Protein AF-A0A5C6MER7-F1 (afdb_monomer_lite)

Foldseek 3Di:
DDDDDPDPPDDDPDDDDQDDPDQWDDWDFDVVQDDPPDDRVVRTDTDGDPVSDDDDDDDDDDDDDPDDDPDDDPDDDDDPCNPVPDDDDDDDDD

Secondary structure (DSSP, 8-state):
--------------------SSTT--EEE-GGG--TTS-GGGGEEE---TT-------PPP--------SS--SPPPPPTTSSTT---------

Organism: NCBI:txid433684

pLDDT: mean 71.63, std 17.83, range [33.41, 91.19]

InterPro domains:
  IPR009003 Peptidase S1, PA clan [SSF50494] (53-91)
  IPR015352 Hepsin, SRCR domain [PF09272] (8-67)

Structure (mmCIF, N/CA/C/O backbone):
data_AF-A0A5C6MER7-F1
#
_entry.id   AF-A0A5C6MER7-F1
#
loop_
_atom_site.group_PDB
_atom_site.id
_atom_site.type_symbol
_atom_site.label_atom_id
_atom_site.label_alt_id
_atom_site.label_comp_id
_atom_site.label_asym_id
_atom_site.label_entity_id
_atom_site.label_seq_id
_atom_site.pdbx_PDB_ins_code
_atom_site.Cartn_x
_atom_site.Cartn_y
_atom_site.Cartn_z
_atom_site.occupancy
_atom_site.B_iso_or_equiv
_atom_site.auth_seq_id
_atom_site.auth_comp_id
_atom_site.auth_asym_id
_atom_site.auth_atom_id
_atom_site.pdbx_PDB_model_num
ATOM 1 N N . MET A 1 1 ? 1.745 29.468 -13.064 1.00 34.62 1 MET A N 1
ATOM 2 C CA . MET A 1 1 ? 1.153 28.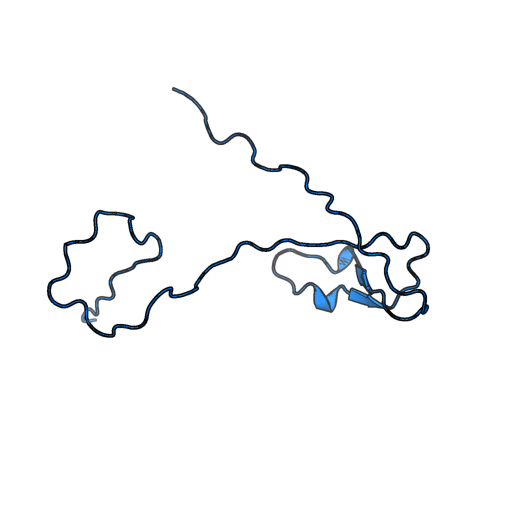481 -13.991 1.00 34.62 1 MET A CA 1
ATOM 3 C C . MET A 1 1 ? 0.803 27.237 -13.192 1.00 34.62 1 MET A C 1
ATOM 5 O O . MET A 1 1 ? 1.685 26.651 -12.589 1.00 34.62 1 MET A O 1
ATOM 9 N N . SER A 1 2 ? -0.503 26.985 -13.110 1.00 33.41 2 SER A N 1
ATOM 10 C CA . SER A 1 2 ? -1.263 25.870 -12.523 1.00 33.41 2 SER A CA 1
ATOM 11 C C . SER A 1 2 ? -0.600 24.925 -11.508 1.00 33.41 2 SER A C 1
ATOM 13 O O . SER A 1 2 ? 0.092 23.970 -11.850 1.00 33.41 2 SER A O 1
ATOM 15 N N . SER A 1 3 ? -0.965 25.149 -10.250 1.00 44.16 3 SER A N 1
ATOM 16 C CA . SER A 1 3 ? -1.054 24.166 -9.176 1.00 44.16 3 SER A CA 1
ATOM 17 C C . SER A 1 3 ? -2.029 23.042 -9.544 1.00 44.16 3 SER A C 1
ATOM 19 O O . SER A 1 3 ? -3.241 23.253 -9.569 1.00 44.16 3 SER A O 1
ATOM 21 N N . LEU A 1 4 ? -1.520 21.839 -9.790 1.00 47.09 4 LEU A N 1
ATOM 22 C CA . LEU A 1 4 ? -2.332 20.631 -9.876 1.00 47.09 4 LEU A CA 1
ATOM 23 C C . LEU A 1 4 ? -1.620 19.515 -9.127 1.00 47.09 4 LEU A C 1
ATOM 25 O O . LEU A 1 4 ? -0.674 18.936 -9.637 1.00 47.09 4 LEU A O 1
ATOM 29 N N . LEU A 1 5 ? -2.092 19.248 -7.916 1.00 40.53 5 LEU A N 1
ATOM 30 C CA . LEU A 1 5 ? -2.390 17.904 -7.419 1.00 40.53 5 LEU A CA 1
ATOM 31 C C . LEU A 1 5 ? -3.349 18.093 -6.239 1.00 40.53 5 LEU A C 1
ATOM 33 O O . LEU A 1 5 ? -3.052 17.833 -5.077 1.00 40.53 5 LEU A O 1
ATOM 37 N N . ALA A 1 6 ? -4.518 18.647 -6.564 1.00 35.28 6 ALA A N 1
ATOM 38 C CA . ALA A 1 6 ? -5.657 18.588 -5.677 1.00 35.28 6 ALA A CA 1
ATOM 39 C C . ALA A 1 6 ? -6.096 17.123 -5.560 1.00 35.28 6 ALA A C 1
ATOM 41 O O . ALA A 1 6 ? -6.447 16.491 -6.551 1.00 35.28 6 ALA A O 1
ATOM 42 N N . SER A 1 7 ? -6.080 16.644 -4.320 1.00 44.56 7 SER A N 1
ATOM 43 C CA . SER A 1 7 ? -7.061 15.734 -3.737 1.00 44.56 7 SER A CA 1
ATOM 44 C C . SER A 1 7 ? -7.385 14.447 -4.505 1.00 44.56 7 SER A C 1
ATOM 46 O O . SER A 1 7 ? -8.213 14.408 -5.412 1.00 44.56 7 SER A O 1
ATOM 48 N N . ALA A 1 8 ? -6.842 13.340 -4.004 1.00 39.66 8 ALA A N 1
ATOM 49 C CA . ALA A 1 8 ? -7.463 12.030 -4.161 1.00 39.66 8 ALA A CA 1
ATOM 50 C C . ALA A 1 8 ? -7.704 11.378 -2.791 1.00 39.66 8 ALA A C 1
ATOM 52 O O . ALA A 1 8 ? -7.439 10.198 -2.604 1.00 39.66 8 ALA A O 1
ATOM 53 N N . VAL A 1 9 ? -8.251 12.133 -1.830 1.00 41.03 9 VAL A N 1
ATOM 54 C CA . VAL A 1 9 ? -8.934 11.531 -0.673 1.00 41.03 9 VAL A CA 1
ATOM 55 C C . VAL A 1 9 ? -10.391 11.313 -1.081 1.00 41.03 9 VAL A C 1
ATOM 57 O O . VAL A 1 9 ? -11.296 12.036 -0.670 1.00 41.03 9 VAL A O 1
ATOM 60 N N . ARG A 1 10 ? -10.632 10.358 -1.989 1.00 43.25 10 ARG A N 1
ATOM 61 C CA . ARG A 1 10 ? -11.998 9.881 -2.228 1.00 43.25 10 ARG A CA 1
ATOM 62 C C . ARG A 1 10 ? -12.340 8.906 -1.106 1.00 43.25 10 ARG A C 1
ATOM 64 O O . ARG A 1 10 ? -11.683 7.891 -0.931 1.00 43.25 10 ARG A O 1
ATOM 71 N N . LYS A 1 11 ? -13.335 9.304 -0.319 1.00 47.12 11 LYS A N 1
ATOM 72 C CA . LYS A 1 11 ? -14.047 8.536 0.703 1.00 47.12 11 LYS A CA 1
ATOM 73 C C . LYS A 1 11 ? -14.459 7.167 0.145 1.00 47.12 11 LYS A C 1
ATOM 75 O O . LYS A 1 11 ? -15.204 7.124 -0.827 1.00 47.12 11 LYS A O 1
ATOM 80 N N . TRP A 1 12 ? -14.034 6.080 0.787 1.00 46.22 12 TRP A N 1
ATOM 81 C CA . TRP A 1 12 ? -14.545 4.731 0.522 1.00 46.22 12 TRP A CA 1
ATOM 82 C C . TRP A 1 12 ? -14.979 4.112 1.849 1.00 46.22 12 TRP A C 1
ATOM 84 O O . TRP A 1 12 ? -14.239 3.369 2.480 1.00 46.22 12 TRP A O 1
ATOM 94 N N . VAL A 1 13 ? -16.184 4.463 2.297 1.00 41.53 13 VAL A N 1
ATOM 95 C CA . VAL A 1 13 ? -16.935 3.562 3.174 1.00 41.53 13 VAL A CA 1
ATOM 96 C C . VAL A 1 13 ? -17.400 2.441 2.253 1.00 41.53 13 VAL A C 1
ATOM 98 O O . VAL A 1 13 ? -18.271 2.661 1.414 1.00 41.53 13 VAL A O 1
ATOM 101 N N . LEU A 1 14 ? -16.747 1.285 2.328 1.00 44.69 14 LEU A N 1
ATOM 102 C CA . LEU A 1 14 ? -17.220 0.064 1.688 1.00 44.69 14 LEU A CA 1
ATOM 103 C C . LEU A 1 14 ? -17.848 -0.803 2.770 1.00 44.69 14 LEU A C 1
ATOM 105 O O . LEU A 1 14 ? -17.282 -0.964 3.847 1.00 44.69 14 LEU A O 1
ATOM 109 N N . LEU A 1 15 ? -19.056 -1.263 2.455 1.00 41.19 15 LEU A N 1
ATOM 110 C CA . LEU A 1 15 ? -19.965 -2.053 3.276 1.00 41.19 15 LEU A CA 1
ATOM 111 C C . LEU A 1 15 ? -19.213 -3.021 4.193 1.00 41.19 15 LEU A C 1
ATOM 113 O O . LEU A 1 15 ? -18.494 -3.901 3.722 1.00 41.19 15 LEU A O 1
ATOM 117 N N . VAL A 1 16 ? -19.416 -2.844 5.495 1.00 46.12 16 VAL A N 1
ATOM 118 C CA . VAL A 1 16 ? -19.028 -3.812 6.517 1.00 46.12 16 VAL A CA 1
ATOM 119 C C . VAL A 1 16 ? -19.762 -5.123 6.205 1.00 46.12 16 VAL A C 1
ATOM 121 O O . VAL A 1 16 ? -20.996 -5.113 6.181 1.00 46.12 16 VAL A O 1
ATOM 124 N N . PRO A 1 17 ? -19.068 -6.243 5.928 1.00 46.97 17 PRO A N 1
ATOM 125 C CA . PRO A 1 17 ? -19.711 -7.548 5.975 1.00 46.97 17 PRO A CA 1
ATOM 126 C C . PRO A 1 17 ? -20.202 -7.734 7.406 1.00 46.97 17 PRO A C 1
ATOM 128 O O . PRO A 1 17 ? -19.428 -7.478 8.327 1.00 46.97 17 PRO A O 1
ATOM 131 N N . GLU A 1 18 ? -21.465 -8.128 7.589 1.00 49.12 18 GLU A N 1
ATOM 132 C CA . GLU A 1 18 ? -22.019 -8.410 8.916 1.00 49.12 18 GLU A CA 1
ATOM 133 C C . GLU A 1 18 ? -21.041 -9.294 9.689 1.00 49.12 18 GLU A C 1
ATOM 135 O O . GLU A 1 18 ? -20.845 -10.468 9.366 1.00 49.12 18 GLU A O 1
ATOM 140 N N . ALA A 1 19 ? -20.370 -8.696 10.668 1.00 51.09 19 ALA A N 1
ATOM 141 C CA . ALA A 1 19 ? -19.462 -9.425 11.515 1.00 51.09 19 ALA A CA 1
ATOM 142 C C . ALA A 1 19 ? -20.282 -10.431 12.327 1.00 51.09 19 ALA A C 1
ATOM 144 O O . ALA A 1 19 ? -21.378 -10.126 12.814 1.00 51.09 19 ALA A O 1
ATOM 145 N N . SER A 1 20 ? -19.755 -11.652 12.377 1.00 48.38 20 SER A N 1
ATOM 146 C CA . SER A 1 20 ? -20.373 -12.836 12.960 1.00 48.38 20 SER A CA 1
ATOM 147 C C . SER A 1 20 ? -20.996 -12.548 14.330 1.00 48.38 20 SER A C 1
ATOM 149 O O . SER A 1 20 ? -20.479 -11.771 15.128 1.00 48.38 20 SER A O 1
ATOM 151 N N . ARG A 1 21 ? -22.141 -13.183 14.605 1.00 51.88 21 ARG A N 1
ATOM 152 C CA . ARG A 1 21 ? -22.962 -12.996 15.818 1.00 51.88 21 ARG A CA 1
ATOM 153 C C . ARG A 1 21 ? -22.346 -13.574 17.102 1.00 51.88 21 ARG A C 1
ATOM 155 O O . ARG A 1 21 ? -23.068 -13.672 18.091 1.00 51.88 21 ARG A O 1
ATOM 162 N N . ASP A 1 22 ? -21.066 -13.929 17.108 1.00 50.78 22 ASP A N 1
ATOM 163 C CA . ASP A 1 22 ? -20.396 -14.495 18.278 1.00 50.78 22 ASP A CA 1
ATOM 164 C C .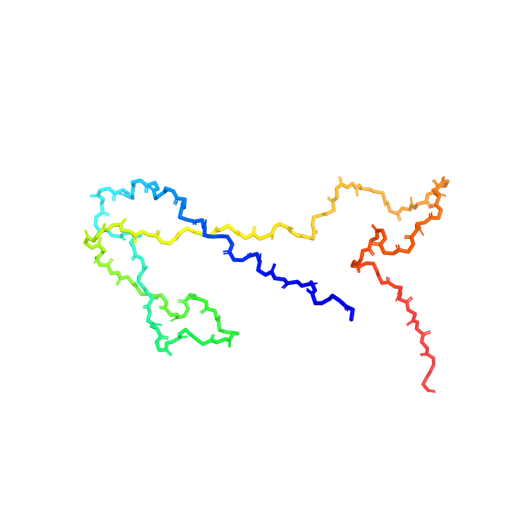 ASP A 1 22 ? -19.471 -13.445 18.913 1.00 50.78 22 ASP A C 1
ATOM 166 O O . ASP A 1 22 ? -18.585 -12.891 18.263 1.00 50.78 22 ASP A O 1
ATOM 170 N N . GLY A 1 23 ? -19.754 -13.087 20.167 1.00 48.88 23 GLY A N 1
ATOM 171 C CA . GLY A 1 23 ? -19.206 -11.924 20.879 1.00 48.88 23 GLY A CA 1
ATOM 172 C C . GLY A 1 23 ? -17.748 -12.067 21.321 1.00 48.88 23 GLY A C 1
ATOM 173 O O . GLY A 1 23 ? -17.456 -11.899 22.498 1.00 48.88 23 GLY A O 1
ATOM 174 N N . GLY A 1 24 ? -16.835 -12.398 20.404 1.00 53.41 24 GLY A N 1
ATOM 175 C CA . GLY A 1 24 ? -15.419 -12.615 20.725 1.00 53.41 24 GLY A CA 1
ATOM 176 C C . GLY A 1 24 ? -14.402 -12.220 19.647 1.00 53.41 24 GLY A C 1
ATOM 177 O O . GLY A 1 24 ? -13.235 -12.576 19.782 1.00 53.41 24 GLY A O 1
ATOM 178 N N . GLU A 1 25 ? -14.793 -11.514 18.579 1.0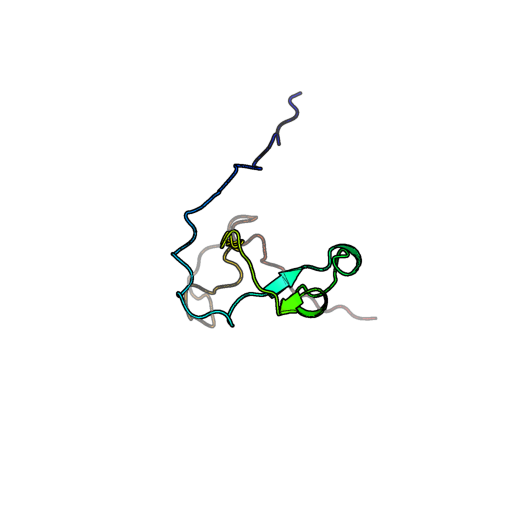0 71.19 25 GLU A N 1
ATOM 179 C CA . GLU A 1 25 ? -13.965 -11.410 17.357 1.00 71.19 25 GLU A CA 1
ATOM 180 C C . GLU A 1 25 ? -13.519 -9.987 16.957 1.00 71.19 25 GLU A C 1
ATOM 182 O O . GLU A 1 25 ? -12.968 -9.799 15.870 1.00 71.19 25 GLU A O 1
ATOM 187 N N . PHE A 1 26 ? -13.713 -8.971 17.805 1.00 83.94 26 PHE A N 1
ATOM 188 C CA . PHE A 1 26 ? -13.344 -7.587 17.474 1.00 83.94 26 PHE A CA 1
ATOM 189 C C . PHE A 1 26 ? -12.085 -7.104 18.194 1.00 83.94 26 PHE A C 1
ATOM 191 O O . PHE A 1 26 ? -11.811 -7.448 19.343 1.00 83.94 26 PHE A O 1
ATOM 198 N N . PHE A 1 27 ? -11.345 -6.233 17.507 1.00 88.88 27 PHE A N 1
ATOM 199 C CA . PHE A 1 27 ? -10.213 -5.505 18.065 1.00 88.88 27 PHE A CA 1
ATOM 200 C C . PHE A 1 27 ? -10.458 -4.001 17.949 1.00 88.88 27 PHE A C 1
ATOM 202 O O . PHE A 1 27 ? -10.662 -3.483 16.850 1.00 88.88 27 PHE A O 1
ATOM 209 N N . CYS A 1 28 ? -10.398 -3.306 19.081 1.00 89.81 28 CYS A N 1
ATOM 210 C CA . CYS A 1 28 ? -10.437 -1.850 19.157 1.00 89.81 28 CYS A CA 1
ATOM 211 C C . CYS A 1 28 ? -9.016 -1.282 19.139 1.00 89.81 28 CYS A C 1
ATOM 213 O O . CYS A 1 28 ? -8.051 -1.975 19.462 1.00 89.81 28 CYS A O 1
ATOM 215 N N . VAL A 1 29 ? -8.885 -0.009 18.761 1.00 91.19 29 VAL A N 1
ATOM 216 C CA . VAL A 1 29 ? -7.595 0.687 18.654 1.00 91.19 29 VAL A CA 1
ATOM 217 C C . VAL A 1 29 ? -7.422 1.640 19.837 1.00 91.19 29 VAL A C 1
ATOM 219 O O . VAL A 1 29 ? -8.278 2.494 20.059 1.00 91.19 29 VAL A O 1
ATOM 222 N N . LYS A 1 30 ? -6.302 1.549 20.559 1.00 90.12 30 LYS A N 1
ATOM 223 C CA . LYS A 1 30 ? -5.848 2.589 21.493 1.00 90.12 30 LYS A CA 1
ATOM 224 C C . LYS A 1 30 ? -5.177 3.706 20.712 1.00 90.12 30 LYS A C 1
ATOM 226 O O . LYS A 1 30 ? -4.133 3.509 20.086 1.00 90.12 30 LYS A O 1
ATOM 231 N N . GLN A 1 31 ? -5.781 4.883 20.713 1.00 87.62 31 GLN A N 1
ATOM 232 C CA . GLN A 1 31 ? -5.356 5.971 19.838 1.00 87.62 31 GLN A CA 1
ATOM 233 C C . GLN A 1 31 ? -4.015 6.581 20.270 1.00 87.62 31 GLN A C 1
ATOM 235 O O . GLN A 1 31 ? -3.223 7.001 19.431 1.00 87.62 31 GLN A O 1
ATOM 240 N N . GLU A 1 32 ? -3.730 6.560 21.566 1.00 88.31 32 GLU A N 1
ATOM 241 C CA . GLU A 1 32 ? -2.474 6.985 22.178 1.00 88.31 32 GLU A CA 1
ATOM 242 C C . GLU A 1 32 ? -1.272 6.118 21.764 1.00 88.31 32 GLU A C 1
ATOM 244 O O . GLU A 1 32 ? -0.141 6.604 21.715 1.00 88.31 32 GLU A O 1
ATOM 249 N N . GLU A 1 33 ? -1.512 4.857 21.399 1.00 86.62 33 GLU A N 1
ATOM 250 C CA . GLU A 1 33 ? -0.484 3.925 20.921 1.00 86.62 33 GLU A CA 1
ATOM 251 C C . GLU A 1 33 ? -0.320 3.994 19.381 1.00 86.62 33 GLU A C 1
ATOM 253 O O . GLU A 1 33 ? 0.659 3.487 18.821 1.00 86.62 33 GLU A O 1
ATOM 258 N N . LEU A 1 34 ? -1.218 4.704 18.681 1.00 83.69 34 LEU A N 1
ATOM 259 C CA . LEU A 1 34 ? -1.246 4.857 17.225 1.00 83.69 34 LEU A CA 1
ATOM 260 C C . LEU A 1 34 ? -0.373 6.032 16.743 1.00 83.69 34 LEU A C 1
ATOM 262 O O . LEU A 1 34 ? -0.862 7.068 16.291 1.00 83.69 34 LEU A O 1
ATOM 266 N N . SER A 1 35 ? 0.947 5.866 16.809 1.00 85.69 35 SER A N 1
ATOM 267 C CA . SER A 1 35 ? 1.909 6.851 16.286 1.00 85.69 35 SER A CA 1
ATOM 268 C C . SER A 1 35 ? 2.488 6.464 14.919 1.00 85.69 35 SER A C 1
ATOM 270 O O . SER A 1 35 ? 2.554 5.289 14.546 1.00 85.69 35 SER A O 1
ATOM 272 N N . TYR A 1 36 ? 2.910 7.470 14.141 1.00 86.81 36 TYR A N 1
ATOM 273 C CA . TYR A 1 36 ? 3.487 7.259 12.811 1.00 86.81 36 TYR A CA 1
ATOM 274 C C . TYR A 1 36 ? 4.697 6.317 12.872 1.00 86.81 36 TYR A C 1
ATOM 276 O O . TYR A 1 36 ? 5.597 6.481 13.695 1.00 86.81 36 TYR A O 1
ATOM 284 N N . GLY A 1 37 ? 4.719 5.326 11.980 1.00 84.56 37 GLY A N 1
ATOM 285 C CA . GLY A 1 37 ? 5.794 4.336 11.907 1.00 84.56 37 GLY A CA 1
ATOM 286 C C . GLY A 1 37 ? 5.701 3.196 12.928 1.00 84.56 37 GLY A C 1
ATOM 287 O O . GLY A 1 37 ? 6.602 2.357 12.959 1.00 84.56 37 GLY A O 1
ATOM 288 N N . LYS A 1 38 ? 4.639 3.120 13.745 1.00 86.31 38 LYS A N 1
ATOM 289 C CA . LYS A 1 38 ? 4.379 1.974 14.632 1.00 86.31 38 LYS A CA 1
ATOM 290 C C . LYS A 1 38 ? 3.495 0.920 13.975 1.00 86.31 38 LYS A C 1
ATOM 292 O O . LYS A 1 38 ? 2.759 1.189 13.026 1.00 86.31 38 LYS A O 1
ATOM 297 N N . LYS A 1 39 ? 3.594 -0.315 14.473 1.00 88.06 39 LYS A N 1
ATOM 298 C CA . LYS A 1 39 ? 2.755 -1.417 14.005 1.00 88.06 39 LYS A CA 1
ATOM 299 C C . LYS A 1 39 ? 1.366 -1.246 14.590 1.00 88.06 39 LYS A C 1
ATOM 301 O O . LYS A 1 39 ? 1.212 -1.103 15.794 1.00 88.06 39 LYS A O 1
ATOM 306 N N . ILE A 1 40 ? 0.359 -1.374 13.735 1.00 89.69 40 ILE A N 1
ATOM 307 C CA . ILE A 1 40 ? -1.036 -1.295 14.170 1.00 89.69 40 ILE A CA 1
ATOM 308 C C . ILE A 1 40 ? -1.365 -2.321 15.263 1.00 89.69 40 ILE A C 1
ATOM 310 O O . ILE A 1 40 ? -2.100 -1.997 16.180 1.00 89.69 40 ILE A O 1
ATOM 314 N N . LYS A 1 41 ? -0.768 -3.522 15.215 1.00 88.94 41 LYS A N 1
ATOM 315 C CA . LYS A 1 41 ? -1.013 -4.606 16.183 1.00 88.94 41 LYS A CA 1
ATOM 316 C C . LYS A 1 41 ? -0.736 -4.220 17.633 1.00 88.94 41 LYS A C 1
ATOM 318 O O . LYS A 1 41 ? -1.398 -4.752 18.510 1.00 88.94 41 LYS A O 1
ATOM 323 N N . ASP A 1 42 ? 0.218 -3.324 17.862 1.00 90.06 42 ASP A N 1
ATOM 324 C CA . ASP A 1 42 ? 0.609 -2.925 19.213 1.00 90.06 42 ASP A CA 1
ATOM 325 C C . ASP A 1 42 ? -0.484 -2.072 19.865 1.00 90.06 42 ASP A C 1
ATOM 327 O O . ASP A 1 42 ? -0.650 -2.128 21.072 1.00 90.06 42 ASP A O 1
ATOM 331 N N . ALA A 1 43 ? -1.266 -1.360 19.047 1.00 89.38 43 ALA A N 1
ATOM 332 C CA . ALA A 1 43 ? -2.381 -0.527 19.474 1.00 89.38 43 ALA A CA 1
ATOM 333 C C . ALA A 1 43 ? -3.732 -1.269 19.483 1.00 89.38 43 ALA A C 1
ATOM 335 O O . ALA A 1 43 ? -4.752 -0.652 19.785 1.00 89.38 43 ALA A O 1
ATOM 336 N N . LEU A 1 44 ? -3.784 -2.558 19.116 1.00 90.50 44 LEU A N 1
ATOM 337 C CA . LEU A 1 44 ? -5.028 -3.335 19.063 1.00 90.50 44 LEU A CA 1
ATOM 338 C C . LEU A 1 44 ? -5.281 -4.082 20.379 1.00 90.50 44 LEU A C 1
ATOM 340 O O . LEU A 1 44 ? -4.384 -4.738 20.904 1.00 90.50 44 LEU A O 1
ATOM 344 N N . PHE A 1 45 ? -6.519 -4.056 20.876 1.00 86.56 45 PHE A N 1
ATOM 345 C CA . PHE A 1 45 ? -6.946 -4.832 22.046 1.00 86.56 45 PHE A CA 1
ATOM 346 C C . PHE A 1 45 ? -8.340 -5.446 21.842 1.00 86.56 45 PHE A C 1
ATOM 348 O O . PHE A 1 45 ? -9.166 -4.840 21.156 1.00 86.56 45 PHE A O 1
ATOM 355 N N . PRO A 1 46 ? -8.622 -6.631 22.418 1.00 89.44 46 PRO A N 1
ATOM 356 C CA . PRO A 1 46 ? -9.952 -7.232 22.353 1.00 89.44 46 PRO A CA 1
ATOM 357 C C . PRO A 1 46 ? -11.001 -6.331 23.008 1.00 89.44 46 PRO A C 1
ATOM 359 O O . PRO A 1 46 ? -10.764 -5.796 24.093 1.00 89.44 46 PRO A O 1
ATOM 362 N N . CYS A 1 47 ? -12.152 -6.168 22.365 1.00 84.50 47 CYS A N 1
ATOM 363 C CA . CYS A 1 47 ? -13.256 -5.365 22.884 1.00 84.50 47 CYS A CA 1
ATOM 364 C C . CYS A 1 47 ? -14.602 -5.878 22.368 1.00 84.50 47 CYS A C 1
ATOM 366 O O . CYS A 1 47 ? -14.677 -6.473 21.291 1.00 84.50 47 CYS A O 1
ATOM 368 N N . ASP A 1 48 ? -15.672 -5.557 23.090 1.00 85.50 48 ASP A N 1
ATOM 369 C CA . ASP A 1 48 ? -17.035 -5.727 22.596 1.00 85.50 48 ASP A CA 1
ATOM 370 C C . ASP A 1 48 ? -17.431 -4.485 21.788 1.00 85.50 48 ASP A C 1
ATOM 372 O O . ASP A 1 48 ? -17.587 -3.386 22.319 1.00 85.50 48 ASP A O 1
ATOM 376 N N . CYS A 1 49 ? -17.548 -4.638 20.468 1.00 80.75 49 CYS A N 1
ATOM 377 C CA . CYS A 1 49 ? -17.937 -3.553 19.571 1.00 80.75 49 CYS A CA 1
ATOM 378 C C . CYS A 1 49 ? -19.465 -3.530 19.406 1.00 80.75 49 CYS A C 1
ATOM 380 O O . CYS A 1 49 ? -20.007 -4.135 18.480 1.00 80.75 49 CYS A O 1
ATOM 382 N N . GLU A 1 50 ? -20.172 -2.834 20.304 1.00 82.31 50 GLU A N 1
ATOM 383 C CA . GLU A 1 50 ? -21.647 -2.762 20.295 1.00 82.31 50 GLU A CA 1
ATOM 384 C C . GLU A 1 50 ? -22.222 -2.212 18.981 1.00 82.31 50 GLU A C 1
ATOM 386 O O . GLU A 1 50 ? -23.256 -2.693 18.517 1.00 82.31 50 GLU A O 1
ATOM 391 N N . SER A 1 51 ? -21.539 -1.250 18.346 1.00 84.12 51 SER A N 1
ATOM 392 C CA . SER A 1 51 ? -21.963 -0.685 17.057 1.00 84.12 51 SER A CA 1
ATOM 393 C C . SER A 1 51 ? -21.778 -1.649 15.885 1.00 84.12 51 SER A C 1
ATOM 395 O O . SER A 1 51 ? -22.433 -1.483 14.857 1.00 84.12 51 SER A O 1
ATOM 397 N N . ARG A 1 52 ? -20.891 -2.648 16.024 1.00 81.50 52 ARG A N 1
ATOM 398 C CA . ARG A 1 52 ? -20.467 -3.590 14.970 1.00 81.50 52 ARG A CA 1
ATOM 399 C C . ARG A 1 52 ? -19.920 -2.920 13.708 1.00 81.50 52 ARG A C 1
ATOM 401 O O . ARG A 1 52 ? -19.822 -3.545 12.653 1.00 81.50 52 ARG A O 1
ATOM 408 N N . GLU A 1 53 ? -19.537 -1.654 13.811 1.00 82.06 53 GLU A N 1
ATOM 409 C CA . GLU A 1 53 ? -18.911 -0.920 12.724 1.00 82.06 53 GLU A CA 1
ATOM 410 C C . GLU A 1 53 ? -17.409 -1.208 12.726 1.00 82.06 53 GLU A C 1
ATOM 412 O O . GLU A 1 53 ? -16.687 -0.811 13.639 1.00 82.06 53 GLU A O 1
ATOM 417 N N . VAL A 1 54 ? -16.924 -1.901 11.695 1.00 85.06 54 VAL A N 1
ATOM 418 C CA . VAL A 1 54 ? -15.504 -2.256 11.567 1.00 85.06 54 VAL A CA 1
ATOM 419 C C . VAL A 1 54 ? -14.827 -1.520 10.419 1.00 85.06 54 VAL A C 1
ATOM 421 O O . VAL A 1 54 ? -15.416 -1.250 9.370 1.00 85.06 54 VAL A O 1
ATOM 424 N N . LEU A 1 55 ? -13.543 -1.217 10.605 1.00 85.19 55 LEU A N 1
ATOM 425 C CA . LEU A 1 55 ? -12.729 -0.575 9.582 1.00 85.19 55 LEU A CA 1
ATOM 426 C C . LEU A 1 55 ? -12.247 -1.605 8.555 1.00 85.19 55 LEU A C 1
ATOM 428 O O . LEU A 1 55 ? -11.512 -2.531 8.888 1.00 85.19 55 LEU A O 1
ATOM 432 N N . THR A 1 56 ? -12.586 -1.388 7.287 1.00 82.62 56 THR A N 1
ATOM 433 C CA . THR A 1 56 ? -12.025 -2.144 6.159 1.00 82.62 56 THR A CA 1
ATOM 434 C C . THR A 1 56 ? -11.024 -1.275 5.403 1.00 82.62 56 THR A C 1
ATOM 436 O O . THR A 1 56 ? -11.320 -0.129 5.067 1.00 82.62 56 THR A O 1
ATOM 439 N N . LEU A 1 57 ? -9.836 -1.818 5.124 1.00 81.75 57 LEU A N 1
ATOM 440 C CA . LEU A 1 57 ? -8.779 -1.133 4.381 1.00 81.75 57 LEU A CA 1
ATOM 441 C C . LEU A 1 57 ? -8.551 -1.806 3.033 1.00 81.75 57 LEU A C 1
ATOM 443 O O . LEU A 1 57 ? -8.388 -3.022 2.951 1.00 81.75 57 LEU A O 1
ATOM 447 N N . LEU A 1 58 ? -8.462 -0.994 1.985 1.00 85.62 58 LEU A N 1
ATOM 448 C CA . LEU A 1 58 ? -7.989 -1.434 0.681 1.00 85.62 58 LEU A CA 1
ATOM 449 C C . LEU A 1 58 ? -6.562 -0.918 0.474 1.00 85.62 58 LEU A C 1
ATOM 451 O O . LEU A 1 58 ? -6.354 0.271 0.230 1.00 85.62 58 LEU A O 1
ATOM 455 N N . CYS A 1 59 ? -5.573 -1.803 0.596 1.00 86.75 59 CYS A N 1
ATOM 456 C CA . CYS A 1 59 ? -4.174 -1.459 0.348 1.00 86.75 59 CYS A CA 1
ATOM 457 C C . CYS A 1 59 ? -3.871 -1.394 -1.155 1.00 86.75 59 CYS A C 1
ATOM 459 O O . CYS A 1 59 ? -4.445 -2.133 -1.954 1.00 86.75 59 CYS A O 1
ATOM 461 N N . GLN A 1 60 ? -2.928 -0.532 -1.536 1.00 85.88 60 GLN A N 1
ATOM 462 C CA . GLN A 1 60 ? -2.433 -0.465 -2.909 1.00 85.88 60 GLN A CA 1
ATOM 463 C C . GLN A 1 60 ? -1.588 -1.710 -3.232 1.00 85.88 60 GLN A C 1
ATOM 465 O O . GLN A 1 60 ? -0.626 -1.994 -2.520 1.00 85.88 60 GLN A O 1
ATOM 470 N N . ASP A 1 61 ? -1.923 -2.433 -4.308 1.00 81.94 61 ASP A N 1
ATOM 471 C CA . ASP A 1 61 ? -1.132 -3.581 -4.780 1.00 81.94 61 ASP A CA 1
ATOM 472 C C . ASP A 1 61 ? 0.184 -3.092 -5.416 1.00 81.94 61 ASP A C 1
ATOM 474 O O . ASP A 1 61 ? 0.204 -2.135 -6.199 1.00 81.94 61 ASP A O 1
ATOM 478 N N . CYS A 1 62 ? 1.303 -3.710 -5.044 1.00 82.25 62 CYS A N 1
ATOM 479 C CA . CYS A 1 62 ? 2.642 -3.290 -5.443 1.00 82.25 62 CYS A CA 1
ATOM 480 C C . CYS A 1 62 ? 3.626 -4.474 -5.458 1.00 82.25 62 CYS A C 1
ATOM 482 O O . CYS A 1 62 ? 3.400 -5.517 -4.851 1.00 82.25 62 CYS A O 1
ATOM 484 N N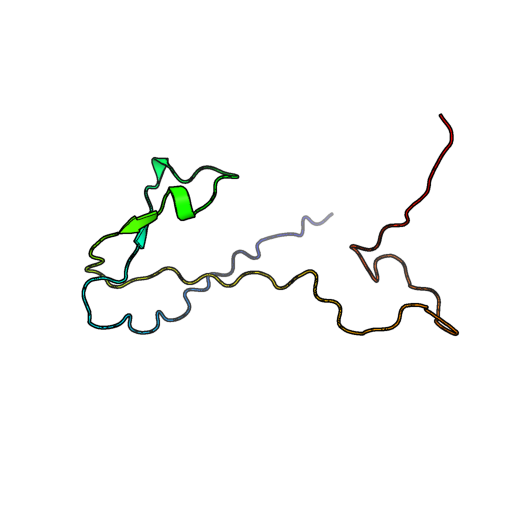 . GLY A 1 63 ? 4.738 -4.343 -6.190 1.00 67.75 63 GLY A N 1
ATOM 485 C CA . GLY A 1 63 ? 5.853 -5.302 -6.129 1.00 67.75 63 GLY A CA 1
ATOM 486 C C . GLY A 1 63 ? 5.625 -6.671 -6.788 1.00 67.75 63 GLY A C 1
ATOM 487 O O . GLY A 1 63 ? 6.523 -7.514 -6.757 1.00 67.75 63 GLY A O 1
ATOM 488 N N . ARG A 1 64 ? 4.477 -6.914 -7.430 1.00 72.00 64 ARG A N 1
ATOM 489 C CA . ARG A 1 64 ? 4.239 -8.171 -8.151 1.00 72.00 64 ARG A CA 1
ATOM 490 C C . ARG A 1 64 ? 4.901 -8.176 -9.527 1.00 72.00 64 ARG A C 1
ATOM 492 O O . ARG A 1 64 ? 4.613 -7.344 -10.388 1.00 72.00 64 ARG A O 1
ATOM 499 N N . ARG A 1 65 ? 5.787 -9.156 -9.742 1.00 62.47 65 ARG A N 1
ATOM 500 C CA . ARG A 1 65 ? 6.297 -9.506 -11.075 1.00 62.47 65 ARG A CA 1
ATOM 501 C C . ARG A 1 65 ? 5.169 -10.165 -11.856 1.00 62.47 65 ARG A C 1
ATOM 503 O O . ARG A 1 65 ? 4.608 -11.148 -11.391 1.00 62.47 65 ARG A O 1
ATOM 510 N N . SER A 1 66 ? 4.871 -9.666 -13.048 1.00 55.59 66 SER A N 1
ATOM 511 C CA . SER A 1 66 ? 3.846 -10.277 -13.890 1.00 55.59 66 SER A CA 1
ATOM 512 C C . SER A 1 66 ? 4.353 -11.451 -14.746 1.00 55.59 66 SER A C 1
ATOM 514 O O . SER A 1 66 ? 3.505 -12.224 -15.161 1.00 55.59 66 SER A O 1
ATOM 516 N N . PHE A 1 67 ? 5.674 -11.644 -14.978 1.00 54.66 67 PHE A N 1
ATOM 517 C CA . PHE A 1 67 ? 6.238 -12.767 -15.780 1.00 54.66 67 PHE A CA 1
ATOM 518 C C . PHE A 1 67 ? 7.729 -13.125 -15.492 1.00 54.66 67 PHE A C 1
ATOM 520 O O . PHE A 1 67 ? 8.451 -12.336 -14.879 1.00 54.66 67 PHE A O 1
ATOM 527 N N . ALA A 1 68 ? 8.171 -14.316 -15.956 1.00 55.72 68 ALA A N 1
ATOM 528 C CA . ALA A 1 68 ? 9.239 -15.186 -15.411 1.00 55.72 68 ALA A CA 1
ATOM 529 C C . ALA A 1 68 ? 10.533 -15.398 -16.257 1.00 55.72 68 ALA A C 1
ATOM 531 O O . ALA A 1 68 ? 11.064 -16.504 -16.282 1.00 55.72 68 ALA A O 1
ATOM 532 N N . ALA A 1 69 ? 11.064 -14.393 -16.964 1.00 62.16 69 ALA A N 1
ATOM 533 C CA . ALA A 1 69 ? 12.287 -14.572 -17.770 1.00 62.16 69 ALA A CA 1
ATOM 534 C C . ALA A 1 69 ? 13.529 -13.901 -17.150 1.00 62.16 69 ALA A C 1
ATOM 536 O O . ALA A 1 69 ? 13.516 -12.699 -16.885 1.00 62.16 69 ALA A O 1
ATOM 537 N N . ASP A 1 70 ? 14.613 -14.671 -16.992 1.00 62.09 70 ASP A N 1
ATOM 538 C CA . ASP A 1 70 ? 15.890 -14.243 -16.380 1.00 62.09 70 ASP A CA 1
ATOM 539 C C . ASP A 1 70 ? 16.748 -13.351 -17.277 1.00 62.09 70 ASP A C 1
ATOM 541 O O . ASP A 1 70 ? 17.693 -12.701 -16.827 1.00 62.09 70 ASP A O 1
ATOM 545 N N . ARG A 1 71 ? 16.433 -13.317 -18.570 1.00 74.00 71 ARG A N 1
ATOM 546 C CA . ARG A 1 71 ? 17.194 -12.554 -19.548 1.00 74.00 71 ARG A CA 1
ATOM 547 C C . ARG A 1 71 ? 16.270 -11.968 -20.593 1.00 74.00 71 ARG A C 1
ATOM 549 O O . ARG A 1 71 ? 15.455 -12.664 -21.193 1.00 74.00 71 ARG A O 1
ATOM 556 N N . ILE A 1 72 ? 16.456 -10.683 -20.849 1.00 76.81 72 ILE A N 1
ATOM 557 C CA . ILE A 1 72 ? 15.777 -9.976 -21.925 1.00 76.81 72 ILE A CA 1
ATOM 558 C C . ILE A 1 72 ? 16.616 -10.193 -23.192 1.00 76.81 72 ILE A C 1
ATOM 560 O O . ILE A 1 72 ? 17.650 -9.557 -23.370 1.00 76.81 72 ILE A O 1
ATOM 564 N N . VAL A 1 73 ? 16.212 -11.142 -24.042 1.00 85.81 73 VAL A N 1
ATOM 565 C CA . VAL A 1 73 ? 16.870 -11.448 -25.328 1.00 85.81 73 VAL A CA 1
ATOM 566 C C . VAL A 1 73 ? 15.969 -10.984 -26.460 1.00 85.81 73 VAL A C 1
ATOM 568 O O . VAL A 1 73 ? 14.779 -11.279 -26.442 1.00 85.81 73 VAL A O 1
ATOM 571 N N . GLY A 1 74 ? 16.511 -10.234 -27.422 1.00 87.19 74 GLY A N 1
ATOM 572 C CA . GLY A 1 74 ? 15.710 -9.654 -28.509 1.00 87.19 74 GLY A CA 1
ATOM 573 C C . GLY A 1 74 ? 14.679 -8.619 -28.039 1.00 87.19 74 GLY A C 1
ATOM 574 O O . GLY A 1 74 ? 13.792 -8.243 -28.798 1.00 87.19 74 GLY A O 1
ATOM 575 N N . GLY A 1 75 ? 14.771 -8.173 -26.781 1.00 80.38 75 GLY A N 1
ATOM 576 C CA . GLY A 1 75 ? 13.920 -7.120 -26.247 1.00 80.38 75 GLY A CA 1
ATOM 577 C C . GLY A 1 75 ? 14.257 -5.758 -26.844 1.00 80.38 75 GLY A C 1
ATOM 578 O O . GLY A 1 75 ? 15.327 -5.542 -27.410 1.00 80.38 75 GLY A O 1
ATOM 579 N N . LEU A 1 76 ? 13.329 -4.822 -26.690 1.00 85.75 76 LEU A N 1
ATOM 580 C CA . LEU A 1 76 ? 13.479 -3.446 -27.148 1.00 85.75 76 LEU A CA 1
ATOM 581 C C . LEU A 1 76 ? 13.868 -2.550 -25.971 1.00 85.75 76 LEU A C 1
ATOM 583 O O . LEU A 1 76 ? 13.540 -2.844 -24.819 1.00 85.75 76 LEU A O 1
ATOM 587 N N . ASN A 1 77 ? 14.535 -1.433 -26.255 1.00 89.06 77 ASN A N 1
ATOM 588 C CA . ASN A 1 77 ? 14.904 -0.477 -25.217 1.00 89.06 77 ASN A CA 1
ATOM 589 C C . ASN A 1 77 ? 13.665 0.047 -24.480 1.00 89.06 77 ASN A C 1
ATOM 591 O O . ASN A 1 77 ? 12.699 0.516 -25.090 1.00 89.06 77 ASN A O 1
ATOM 595 N N . ALA A 1 78 ? 13.719 -0.015 -23.150 1.00 82.56 78 ALA A N 1
ATOM 596 C CA . ALA A 1 78 ? 12.692 0.549 -22.294 1.00 82.56 78 ALA A CA 1
ATOM 597 C C . ALA A 1 78 ? 12.740 2.080 -22.388 1.00 82.56 78 ALA A C 1
ATOM 599 O O . ALA A 1 78 ? 13.788 2.699 -22.213 1.00 82.56 78 ALA A O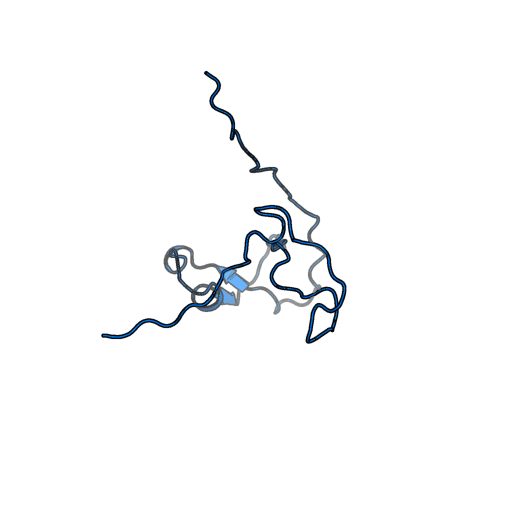 1
ATOM 600 N N . ARG A 1 79 ? 11.592 2.706 -22.648 1.00 85.50 79 ARG A N 1
ATOM 601 C CA . ARG A 1 79 ? 11.456 4.168 -22.569 1.00 85.50 79 ARG A CA 1
ATOM 602 C C . ARG A 1 79 ? 11.638 4.619 -21.107 1.00 85.50 79 ARG A C 1
ATOM 604 O O . ARG A 1 79 ? 11.275 3.873 -20.194 1.00 85.50 79 ARG A O 1
ATOM 611 N N . GLN A 1 80 ? 12.166 5.821 -20.864 1.00 82.56 80 GLN A N 1
ATOM 612 C CA . GLN A 1 80 ? 12.379 6.369 -19.511 1.00 82.56 80 GLN A CA 1
ATOM 613 C C . GLN A 1 80 ? 11.104 6.274 -18.646 1.00 82.56 80 GLN A C 1
ATOM 615 O O . GLN A 1 80 ? 10.013 6.579 -19.121 1.00 82.56 80 GLN A O 1
ATOM 620 N N . GLY A 1 81 ? 11.229 5.840 -17.386 1.00 78.44 81 GLY A N 1
ATOM 621 C CA . GLY A 1 81 ? 10.111 5.773 -16.431 1.00 78.44 81 GLY A CA 1
ATOM 622 C C . GLY A 1 81 ? 9.116 4.626 -16.653 1.00 78.44 81 GLY A C 1
ATOM 623 O O . GLY A 1 81 ? 8.247 4.414 -15.815 1.00 78.44 81 GLY A O 1
ATOM 624 N N . SER A 1 82 ? 9.262 3.836 -17.724 1.00 78.69 82 SER A N 1
ATOM 625 C CA . SER A 1 82 ? 8.385 2.683 -18.018 1.00 78.69 82 SER A CA 1
ATOM 626 C C . SER A 1 82 ? 8.467 1.558 -16.984 1.00 78.69 82 SER A C 1
ATOM 628 O O . SER A 1 82 ? 7.573 0.720 -16.884 1.00 78.69 82 SER A O 1
ATOM 630 N N . ARG A 1 83 ? 9.524 1.563 -16.177 1.00 77.38 83 ARG A N 1
ATOM 631 C CA . ARG A 1 83 ? 9.594 0.849 -14.913 1.00 77.38 83 ARG A CA 1
ATOM 632 C C . ARG A 1 83 ? 10.081 1.858 -13.874 1.00 77.38 83 ARG A C 1
ATOM 634 O O . ARG A 1 83 ? 11.277 2.080 -13.764 1.00 77.38 83 ARG A O 1
ATOM 641 N N . PRO A 1 84 ? 9.178 2.553 -13.177 1.00 70.25 84 PRO A N 1
ATOM 642 C CA . PRO A 1 84 ? 9.555 3.701 -12.351 1.00 70.25 84 PRO A CA 1
ATOM 643 C C . PRO A 1 84 ? 10.277 3.292 -11.059 1.00 70.25 84 PRO A C 1
ATOM 645 O O . PRO A 1 84 ? 11.051 4.065 -10.514 1.00 70.25 84 PRO A O 1
ATOM 648 N N . TRP A 1 85 ? 10.081 2.051 -10.613 1.00 79.19 85 TRP A N 1
ATOM 649 C CA . TRP A 1 85 ? 10.881 1.390 -9.576 1.00 79.19 85 TRP A CA 1
ATOM 650 C C . TRP A 1 85 ? 12.166 0.747 -10.129 1.00 79.19 85 TRP A C 1
ATOM 652 O O . TRP A 1 85 ? 12.894 0.093 -9.384 1.00 79.19 85 TRP A O 1
ATOM 662 N N . GLN A 1 86 ? 12.428 0.869 -11.437 1.00 81.50 86 GLN A N 1
ATOM 663 C CA . GLN A 1 86 ? 13.642 0.346 -12.053 1.00 81.50 86 GLN A CA 1
ATOM 664 C C . GLN A 1 86 ? 14.803 1.259 -11.737 1.00 81.50 86 GLN A C 1
ATOM 666 O O . 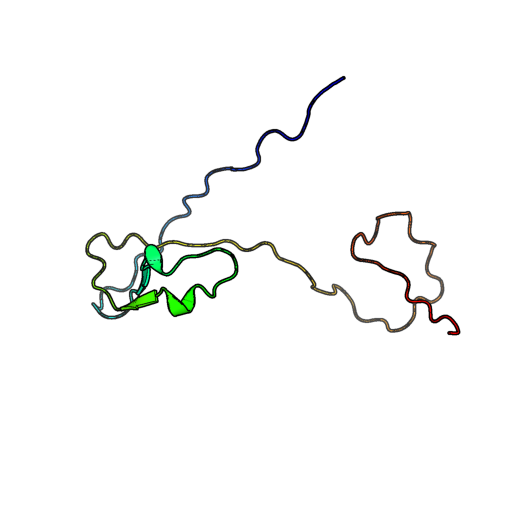GLN A 1 86 ? 14.784 2.456 -12.015 1.00 81.50 86 GLN A O 1
ATOM 671 N N . VAL A 1 87 ? 15.843 0.635 -11.217 1.00 83.50 87 VAL A N 1
ATOM 672 C CA . VAL A 1 87 ? 17.093 1.277 -10.860 1.00 83.50 87 VAL A CA 1
ATOM 673 C C . VAL A 1 87 ? 18.234 0.464 -11.451 1.00 83.50 87 VAL A C 1
ATOM 675 O O . VAL A 1 87 ? 18.140 -0.760 -11.573 1.00 83.50 87 VAL A O 1
ATOM 678 N N . SER A 1 88 ? 19.294 1.153 -11.858 1.00 83.06 88 SER A N 1
ATOM 679 C CA . SER A 1 88 ? 20.532 0.515 -12.302 1.00 83.06 88 SER A CA 1
ATOM 680 C C . SER A 1 88 ? 21.460 0.337 -11.109 1.00 83.06 88 SER A C 1
ATOM 682 O O . SER A 1 88 ? 21.537 1.212 -10.248 1.00 83.06 88 SER A O 1
ATOM 684 N N . LEU A 1 89 ? 22.174 -0.786 -11.065 1.00 76.50 89 LEU A N 1
ATOM 685 C CA . LEU A 1 89 ? 23.130 -1.088 -10.005 1.00 76.50 89 LEU A CA 1
ATOM 686 C C . LEU A 1 89 ? 24.543 -1.030 -10.571 1.00 76.50 89 LEU A C 1
ATOM 688 O O . LEU A 1 89 ? 24.870 -1.751 -11.513 1.00 76.50 89 LEU A O 1
ATOM 692 N N . CYS A 1 90 ? 25.364 -0.169 -9.981 1.00 83.81 90 CYS A N 1
ATOM 693 C CA . CYS A 1 90 ? 26.743 0.068 -10.391 1.00 83.81 90 CYS A CA 1
ATOM 694 C C . CYS A 1 90 ? 27.663 -0.070 -9.166 1.00 83.81 90 CYS A C 1
ATOM 696 O O . CYS A 1 90 ? 27.303 0.397 -8.087 1.00 83.81 90 CYS A O 1
ATOM 698 N N . HIS A 1 91 ? 28.843 -0.681 -9.323 1.00 79.38 91 HIS A N 1
ATOM 699 C CA . HIS A 1 91 ? 29.867 -0.787 -8.271 1.00 79.38 91 HIS A CA 1
ATOM 700 C C . HIS A 1 91 ? 31.088 0.069 -8.632 1.00 79.38 91 HIS A C 1
ATOM 702 O O . HIS A 1 91 ? 31.591 -0.036 -9.750 1.00 79.38 91 HIS A O 1
ATOM 708 N N . GLY A 1 92 ? 31.541 0.908 -7.693 1.00 83.75 92 GLY A N 1
ATOM 709 C CA . GLY A 1 92 ? 32.706 1.784 -7.862 1.00 83.75 92 GLY A CA 1
ATOM 710 C C . GLY A 1 92 ? 33.868 1.449 -6.905 1.00 83.75 92 GLY A C 1
ATOM 711 O O . GLY A 1 92 ? 33.607 0.889 -5.838 1.00 83.75 92 GLY A O 1
ATOM 712 N N . PRO A 1 93 ? 35.128 1.784 -7.267 1.00 71.75 93 PRO A N 1
ATOM 713 C CA . PRO A 1 93 ? 36.310 1.685 -6.395 1.00 71.75 93 PRO A CA 1
ATOM 714 C C . PRO A 1 93 ? 36.359 2.796 -5.318 1.00 71.75 93 PRO A C 1
ATOM 716 O O . PRO A 1 93 ? 35.793 3.866 -5.537 1.00 71.75 93 PRO A O 1
ATOM 719 N N . VAL A 1 94 ? 37.011 2.506 -4.173 1.00 57.91 94 VAL A N 1
ATOM 720 C CA . VAL A 1 94 ? 37.155 3.363 -2.962 1.00 57.91 94 VAL A CA 1
ATOM 721 C C . VAL A 1 94 ? 37.900 4.663 -3.244 1.00 57.91 94 VAL A C 1
ATOM 723 O O . VAL A 1 94 ? 38.975 4.582 -3.878 1.00 57.91 94 VAL A O 1
#

Radius of gyration: 22.75 Å; chains: 1; bounding box: 60×44×51 Å

Sequence (94 aa):
MSSLLASAVRKWVLLVPEASRDGGEFFCVKQEELSYGKKIKDALFPCDCESREVLTLLCQDCGRRSFAADRIVGGLNARQGSRPWQVSLCHGPV